Protein AF-A0A1E7YL01-F1 (afdb_monomer_lite)

Organism: NCBI:txid33059

Foldseek 3Di:
DDDDDDDDDDDPPDDWDDWDDAPQQKTKTKDQPDPVFRQWIWIWIDHPNFTFFIFIDGHPAGDPWPDKDKDKYWADAPNATKMKMKIKTWGDPPPDPVPTAIKIKIFIARPVNRATQDIDIGDRDPDCRHVVVVVVVVVCRRVNNDDHRRCRVVCVPPPRCRPDRPPPPDDD

Radius of gyration: 18.55 Å; chains: 1; bounding box: 52×67×43 Å

pLDDT: mean 70.41, std 19.66, range [29.67, 94.81]

Sequence (172 aa):
MMKRMAVVLLILLCCAGPVLAAGEGVVLKIRQTNPQDRGEYELTLSKDDKLLVHLKQTTDMPPSSYYLDAHTFPGKYCGKPAQAILVAYASVPSGDPEVGGDYFDAYILNATTWQVMDWSPNGPYQDEGVDKAMEEFRRKFTQGKLPCYDSTDIFKDRNLAIAKPASGQGKR

Secondary structure (DSSP, 8-state):
--------------S-----EETTTEEEEEEES-SSSTTEEEEEEEETTEEEEEEEEE-SSPP--S-EEEEEEEEEETTEEEEEEEEEEEE--TT-TTS-EEEEEEEEEETTT--EEEEEEEEEE-TTHHHHHHHHHHHHHHTT-SPP---HHHHTTSS--BPPP-S-----

Structure (mmCIF, N/CA/C/O backbone):
data_AF-A0A1E7YL01-F1
#
_entry.id   AF-A0A1E7YL01-F1
#
loop_
_atom_site.group_PDB
_atom_site.id
_atom_site.type_symbol
_atom_site.label_atom_id
_atom_site.label_alt_id
_atom_site.label_comp_id
_atom_site.label_asym_id
_atom_site.label_entity_id
_atom_site.label_seq_id
_atom_site.pdbx_PDB_ins_code
_atom_site.Cartn_x
_atom_site.Cartn_y
_atom_site.Cartn_z
_atom_site.occupancy
_atom_site.B_iso_or_equiv
_atom_site.auth_seq_id
_atom_site.auth_comp_id
_atom_site.auth_asym_id
_atom_site.auth_atom_id
_atom_site.pdbx_PDB_model_num
ATOM 1 N N . MET A 1 1 ? -7.251 -52.329 -2.715 1.00 36.41 1 MET A N 1
ATOM 2 C CA . MET A 1 1 ? -6.599 -51.718 -3.896 1.00 36.41 1 MET A CA 1
ATOM 3 C C . MET A 1 1 ? -7.273 -50.384 -4.185 1.00 36.41 1 MET A C 1
ATOM 5 O O . MET A 1 1 ? -8.384 -50.372 -4.693 1.00 36.41 1 MET A O 1
ATOM 9 N N . MET A 1 2 ? -6.661 -49.271 -3.776 1.00 30.08 2 MET A N 1
ATOM 10 C CA . MET A 1 2 ? -7.207 -47.924 -3.988 1.00 30.08 2 MET A CA 1
ATOM 11 C C . MET A 1 2 ? -6.731 -47.399 -5.348 1.00 30.08 2 MET A C 1
ATOM 13 O O . MET A 1 2 ? -5.537 -47.166 -5.530 1.00 30.08 2 MET A O 1
ATOM 17 N N . LYS A 1 3 ? -7.645 -47.225 -6.310 1.00 39.34 3 LYS A N 1
ATOM 18 C CA . LYS A 1 3 ? -7.361 -46.488 -7.548 1.00 39.34 3 LYS A CA 1
ATOM 19 C C . LYS A 1 3 ? -7.483 -44.995 -7.253 1.00 39.34 3 LYS A C 1
ATOM 21 O O . LYS A 1 3 ? -8.580 -44.486 -7.057 1.00 39.34 3 LYS A O 1
ATOM 26 N N . ARG A 1 4 ? -6.341 -44.307 -7.217 1.00 42.78 4 ARG A N 1
ATOM 27 C CA . ARG A 1 4 ? -6.269 -42.848 -7.328 1.00 42.78 4 ARG A CA 1
ATOM 28 C C . ARG A 1 4 ? -6.669 -42.487 -8.758 1.00 42.78 4 ARG A C 1
ATOM 30 O O . ARG A 1 4 ? -5.983 -42.897 -9.689 1.00 42.78 4 ARG A O 1
ATOM 37 N N . MET A 1 5 ? -7.758 -41.748 -8.935 1.00 37.38 5 MET A N 1
ATOM 38 C CA . MET A 1 5 ? -8.005 -41.023 -10.178 1.00 37.38 5 MET A CA 1
ATOM 39 C C . MET A 1 5 ? -7.771 -39.545 -9.905 1.00 37.38 5 MET A C 1
ATOM 41 O O . MET A 1 5 ? -8.544 -38.892 -9.212 1.00 37.38 5 MET A O 1
ATOM 45 N N . ALA A 1 6 ? -6.641 -39.063 -10.417 1.00 39.31 6 ALA A N 1
ATOM 46 C CA . ALA A 1 6 ? -6.404 -37.653 -10.642 1.00 39.31 6 ALA A CA 1
ATOM 47 C C . ALA A 1 6 ? -7.380 -37.182 -11.725 1.00 39.31 6 ALA A C 1
ATOM 49 O O . ALA A 1 6 ? -7.476 -37.814 -12.778 1.00 39.31 6 ALA A O 1
ATOM 50 N N . VAL A 1 7 ? -8.089 -36.086 -11.471 1.00 35.84 7 VAL A N 1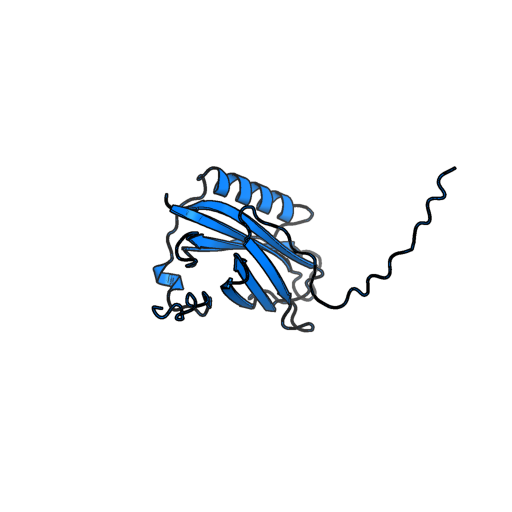
ATOM 51 C CA . VAL A 1 7 ? -8.786 -35.343 -12.520 1.00 35.84 7 VAL A CA 1
ATOM 52 C C . VAL A 1 7 ? -8.117 -33.986 -12.630 1.00 35.84 7 VAL A C 1
ATOM 54 O O . VAL A 1 7 ? -7.885 -33.291 -11.643 1.00 35.84 7 VAL A O 1
ATOM 57 N N . VAL A 1 8 ? -7.723 -33.720 -13.865 1.00 33.66 8 VAL A N 1
ATOM 58 C CA . VAL A 1 8 ? -6.882 -32.632 -14.330 1.00 33.66 8 VAL A CA 1
ATOM 59 C C . VAL A 1 8 ? -7.607 -31.292 -14.222 1.00 33.66 8 VAL A C 1
ATOM 61 O O . VAL A 1 8 ? -8.793 -31.159 -14.510 1.00 33.66 8 VAL A O 1
ATOM 64 N N . LEU A 1 9 ? -6.811 -30.320 -13.801 1.00 35.72 9 LEU A N 1
ATOM 65 C CA . LEU A 1 9 ? -7.025 -28.889 -13.697 1.00 35.72 9 LEU A CA 1
ATOM 66 C C . LEU A 1 9 ? -7.495 -28.259 -15.026 1.00 35.72 9 LEU A C 1
ATOM 68 O O . LEU A 1 9 ? -6.844 -28.440 -16.052 1.00 35.72 9 LEU A O 1
ATOM 72 N N . LEU A 1 10 ? -8.548 -27.436 -14.990 1.00 29.67 10 LEU A N 1
ATOM 73 C CA . LEU A 1 10 ? -8.813 -26.428 -16.024 1.00 29.67 10 LEU A CA 1
ATOM 74 C C . LEU A 1 10 ? -8.996 -25.070 -15.331 1.00 29.67 10 LEU A C 1
ATOM 76 O O . LEU A 1 10 ? -10.099 -24.685 -14.950 1.00 29.67 10 LEU A O 1
ATOM 80 N N . ILE A 1 11 ? -7.883 -24.373 -15.093 1.00 39.22 11 ILE A N 1
ATOM 81 C CA . ILE A 1 11 ? -7.893 -22.981 -14.638 1.00 39.22 11 ILE A CA 1
ATOM 82 C C . ILE A 1 11 ? -8.035 -22.094 -15.880 1.00 39.22 11 ILE A C 1
ATOM 84 O O . ILE A 1 11 ? -7.109 -21.978 -16.679 1.00 39.22 11 ILE A O 1
ATOM 88 N N . LEU A 1 12 ? -9.188 -21.443 -16.022 1.00 33.59 12 LEU A N 1
ATOM 89 C CA . LEU A 1 12 ? -9.366 -20.279 -16.892 1.00 33.59 12 LEU A CA 1
ATOM 90 C C . LEU A 1 12 ? -8.945 -19.027 -16.101 1.00 33.59 12 LEU A C 1
ATOM 92 O O . LEU A 1 12 ? -9.736 -18.439 -15.371 1.00 33.59 12 LEU A O 1
ATOM 96 N N . LEU A 1 13 ? -7.665 -18.660 -16.216 1.00 43.47 13 LEU A N 1
ATOM 97 C CA . LEU A 1 13 ? -7.066 -17.433 -15.673 1.00 43.47 13 LEU A CA 1
ATOM 98 C C . LEU A 1 13 ? -7.457 -16.236 -16.550 1.00 43.47 13 LEU A C 1
ATOM 100 O O . LEU A 1 13 ? -6.735 -15.873 -17.473 1.00 43.47 13 LEU A O 1
ATOM 104 N N . CYS A 1 14 ? -8.600 -15.615 -16.272 1.00 34.53 14 CYS A N 1
ATOM 105 C CA . CYS A 1 14 ? -8.936 -14.289 -16.792 1.00 34.53 14 CYS A CA 1
ATOM 106 C C . CYS A 1 14 ? -9.746 -13.517 -15.750 1.00 34.53 14 CYS A C 1
ATOM 108 O O . CYS A 1 14 ? -10.969 -13.483 -15.832 1.00 34.53 14 CYS A O 1
ATOM 110 N N . CYS A 1 15 ? -9.028 -12.847 -14.842 1.00 47.81 15 CYS A N 1
ATOM 111 C CA . CYS A 1 15 ? -9.478 -11.845 -13.860 1.00 47.81 15 CYS A CA 1
ATOM 112 C C . CYS A 1 15 ? -9.475 -12.336 -12.398 1.00 47.81 15 CYS A C 1
ATOM 114 O O . CYS A 1 15 ? -10.216 -13.240 -12.033 1.00 47.81 15 CYS A O 1
ATOM 116 N N . ALA A 1 16 ? -8.688 -11.629 -11.575 1.00 43.84 16 ALA A N 1
ATOM 117 C CA . ALA A 1 16 ? -8.444 -11.791 -10.135 1.00 43.84 16 ALA A CA 1
ATOM 118 C C . ALA A 1 16 ? -7.474 -12.927 -9.741 1.00 43.84 16 ALA A C 1
ATOM 120 O O . ALA A 1 16 ? -7.813 -14.108 -9.745 1.00 43.84 16 ALA A O 1
ATOM 121 N N . GLY A 1 17 ? -6.250 -12.527 -9.373 1.00 36.97 17 GLY A N 1
ATOM 122 C CA . GLY A 1 17 ? -5.261 -13.381 -8.713 1.00 36.97 17 GLY A CA 1
ATOM 123 C C . GLY A 1 17 ? -5.650 -13.724 -7.263 1.00 36.97 17 GLY A C 1
ATOM 124 O O . GLY A 1 17 ? -6.568 -13.116 -6.705 1.00 36.97 17 GLY A O 1
ATOM 125 N N . PRO A 1 18 ? -4.998 -14.737 -6.666 1.00 38.53 18 PRO A N 1
ATOM 126 C CA . PRO A 1 18 ? -5.424 -15.378 -5.427 1.00 38.53 18 PRO A CA 1
ATOM 127 C C . PRO A 1 18 ? -5.280 -14.487 -4.185 1.00 38.53 18 PRO A C 1
ATOM 129 O O . PRO A 1 18 ? -4.375 -13.672 -4.057 1.00 38.53 18 PRO A O 1
ATOM 132 N N . VAL A 1 19 ? -6.202 -14.709 -3.248 1.00 45.28 19 VAL A N 1
ATOM 133 C CA . VAL A 1 19 ? -6.307 -14.068 -1.933 1.00 45.28 19 VAL A CA 1
ATOM 134 C C . VAL A 1 19 ? -5.138 -14.485 -1.036 1.00 45.28 19 VAL A C 1
ATOM 136 O O . VAL A 1 19 ? -5.048 -15.646 -0.637 1.00 45.28 19 VAL A O 1
ATOM 139 N N . LEU A 1 20 ? -4.282 -13.533 -0.661 1.00 42.12 20 LEU A N 1
ATOM 140 C CA . LEU A 1 20 ? -3.335 -13.694 0.443 1.00 42.12 20 LEU A CA 1
ATOM 141 C C . LEU A 1 20 ? -4.022 -13.271 1.744 1.00 42.12 20 LEU A C 1
ATOM 143 O O . LEU A 1 20 ? -4.308 -12.096 1.970 1.00 42.12 20 LEU A O 1
ATOM 147 N N . ALA A 1 21 ? -4.322 -14.259 2.586 1.00 38.72 21 ALA A N 1
ATOM 148 C CA . ALA A 1 21 ? -4.857 -14.042 3.920 1.00 38.72 21 ALA A CA 1
ATOM 149 C C . ALA A 1 21 ? -3.794 -13.357 4.789 1.00 38.72 21 ALA A C 1
ATOM 151 O O . ALA A 1 21 ? -2.832 -13.988 5.231 1.00 38.72 21 ALA A O 1
ATOM 152 N N . ALA A 1 22 ? -3.984 -12.070 5.064 1.00 45.56 22 ALA A N 1
ATOM 153 C CA . ALA A 1 22 ? -3.384 -11.474 6.242 1.00 45.56 22 ALA A CA 1
ATOM 154 C C . ALA A 1 22 ? -4.142 -12.003 7.461 1.00 45.56 22 ALA A C 1
ATOM 156 O O . ALA A 1 22 ? -5.369 -12.123 7.434 1.00 45.56 22 ALA A O 1
ATOM 157 N N . GLY A 1 23 ? -3.412 -12.381 8.512 1.00 48.69 23 GLY A N 1
ATOM 158 C CA . GLY A 1 23 ? -4.016 -12.854 9.758 1.00 48.69 23 GLY A CA 1
ATOM 159 C C . GLY A 1 23 ? -5.157 -11.934 10.210 1.00 48.69 23 GLY A C 1
ATOM 160 O O . GLY A 1 23 ? -5.070 -10.722 10.039 1.00 48.69 23 GLY A O 1
ATOM 161 N N . GLU A 1 24 ? -6.213 -12.533 10.774 1.00 60.31 24 GLU A N 1
ATOM 162 C CA . GLU A 1 24 ? -7.458 -11.880 11.232 1.00 60.31 24 GLU A CA 1
ATOM 163 C C . GLU A 1 24 ? -8.532 -11.568 10.169 1.00 60.31 24 GLU A C 1
ATOM 165 O O . GLU A 1 24 ? -9.207 -10.541 10.252 1.00 60.31 24 GLU A O 1
ATOM 170 N N . GLY A 1 25 ? -8.744 -12.455 9.190 1.00 65.06 25 GLY A N 1
ATOM 171 C CA . GLY A 1 25 ? -9.912 -12.372 8.295 1.00 65.06 25 GLY A CA 1
ATOM 172 C C . GLY A 1 25 ? -9.895 -11.176 7.337 1.00 65.06 25 GLY A C 1
ATOM 173 O O . GLY A 1 25 ? -10.918 -10.858 6.732 1.00 65.06 25 GLY A O 1
ATOM 174 N N . VAL A 1 26 ? -8.742 -10.514 7.201 1.00 72.75 26 VAL A N 1
ATOM 175 C CA . VAL A 1 26 ? -8.528 -9.404 6.276 1.00 72.75 26 VAL A CA 1
ATOM 176 C C . VAL A 1 26 ? -8.162 -9.960 4.901 1.00 72.75 26 VAL A C 1
ATOM 178 O O . VAL A 1 26 ? -7.216 -10.731 4.746 1.00 72.75 26 VAL A O 1
ATOM 181 N N . VAL A 1 27 ? -8.915 -9.539 3.893 1.00 82.00 27 VAL A N 1
ATOM 182 C CA . VAL A 1 27 ? -8.740 -9.894 2.487 1.00 82.00 27 VAL A CA 1
ATOM 183 C C . VAL A 1 27 ? -8.314 -8.650 1.727 1.00 82.00 27 VAL A C 1
ATOM 185 O O . VAL A 1 27 ? -9.034 -7.651 1.707 1.00 82.00 27 VAL A O 1
ATOM 188 N N . LEU A 1 28 ? -7.155 -8.740 1.083 1.00 84.88 28 LEU A N 1
ATOM 189 C CA . LEU A 1 28 ? -6.656 -7.753 0.139 1.00 84.88 28 LEU A CA 1
ATOM 190 C C . LEU A 1 28 ? -6.941 -8.226 -1.287 1.00 84.88 28 LEU A C 1
ATOM 192 O O . LEU A 1 28 ? -6.652 -9.367 -1.643 1.00 84.88 28 LEU A O 1
ATOM 196 N N . LYS A 1 29 ? -7.504 -7.339 -2.102 1.00 85.44 29 LYS A N 1
ATOM 197 C CA . LYS A 1 29 ? -7.653 -7.518 -3.544 1.00 85.44 29 LYS A CA 1
ATOM 198 C C . LYS A 1 29 ? -6.995 -6.348 -4.247 1.00 85.44 29 LYS A C 1
ATOM 200 O O . LYS A 1 29 ? -7.207 -5.203 -3.856 1.00 85.44 29 LYS A O 1
ATOM 205 N N . ILE A 1 30 ? -6.261 -6.646 -5.305 1.00 83.06 30 ILE A N 1
ATOM 206 C CA . ILE A 1 30 ? -5.723 -5.647 -6.215 1.00 83.06 30 ILE A CA 1
ATOM 207 C C . ILE A 1 30 ? -6.198 -5.953 -7.630 1.00 83.06 30 ILE A C 1
ATOM 209 O O . ILE A 1 30 ? -6.303 -7.112 -8.039 1.00 83.06 30 ILE A O 1
ATOM 213 N N . ARG A 1 31 ? -6.547 -4.904 -8.365 1.00 81.06 31 ARG A N 1
ATOM 214 C CA . ARG A 1 31 ? -7.010 -4.985 -9.741 1.00 81.06 31 ARG A CA 1
ATOM 215 C C . ARG A 1 31 ? -6.379 -3.861 -10.539 1.00 81.06 31 ARG A C 1
ATOM 217 O O . ARG A 1 31 ? -6.545 -2.700 -10.201 1.00 81.06 31 ARG A O 1
ATOM 224 N N . GLN A 1 32 ? -5.766 -4.202 -11.659 1.00 76.81 32 GLN A N 1
ATOM 225 C CA . GLN A 1 32 ? -5.399 -3.218 -12.667 1.00 76.81 32 GLN A CA 1
ATOM 226 C C . GLN A 1 32 ? -6.669 -2.650 -13.327 1.00 76.81 32 GLN A C 1
ATOM 228 O O . GLN A 1 32 ? -7.522 -3.417 -13.795 1.00 76.81 32 GLN A O 1
ATOM 233 N N . THR A 1 33 ? -6.837 -1.325 -13.333 1.00 73.75 33 THR A N 1
ATOM 234 C CA . THR A 1 33 ? -8.067 -0.680 -13.836 1.00 73.75 33 THR A CA 1
ATOM 235 C C . THR A 1 33 ? -8.002 -0.354 -15.318 1.00 73.75 33 THR A C 1
ATOM 237 O O . THR A 1 33 ? -9.038 -0.414 -15.983 1.00 73.75 33 THR A O 1
ATOM 240 N N . ASN A 1 34 ? -6.806 -0.113 -15.855 1.00 69.25 34 ASN A N 1
ATOM 241 C CA . ASN A 1 34 ? -6.591 0.127 -17.273 1.00 69.25 34 ASN A CA 1
ATOM 242 C C . ASN A 1 34 ? -5.567 -0.882 -17.845 1.00 69.25 34 ASN A C 1
ATOM 244 O O . ASN A 1 34 ? -4.398 -0.886 -17.466 1.00 69.25 34 ASN A O 1
ATOM 248 N N . PRO A 1 35 ? -5.972 -1.786 -18.757 1.00 63.50 35 PRO A N 1
ATOM 249 C CA . PRO A 1 35 ? -5.052 -2.755 -19.363 1.00 63.50 35 PRO A CA 1
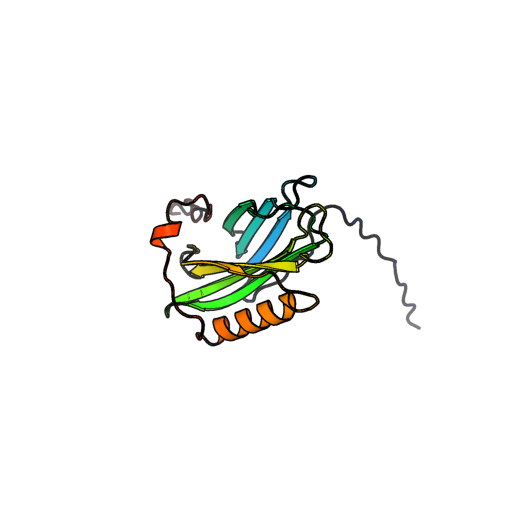ATOM 250 C C . PRO A 1 35 ? -3.989 -2.121 -20.275 1.00 63.50 35 PRO A C 1
ATOM 252 O O . PRO A 1 35 ? -2.941 -2.730 -20.504 1.00 63.50 35 PRO A O 1
ATOM 255 N N . GLN A 1 36 ? -4.290 -0.937 -20.823 1.00 62.22 36 GLN A N 1
ATOM 256 C CA . GLN A 1 36 ? -3.424 -0.168 -21.725 1.00 62.22 36 GLN A CA 1
ATOM 257 C C . GLN A 1 36 ? -2.527 0.803 -20.947 1.00 62.22 36 GLN A C 1
ATOM 259 O O . GLN A 1 36 ? -1.397 1.044 -21.357 1.00 62.22 36 GLN A O 1
ATOM 264 N N . ASP A 1 37 ? -3.018 1.298 -19.810 1.00 58.84 37 ASP A N 1
ATOM 265 C CA . ASP A 1 37 ? -2.296 2.139 -18.856 1.00 58.84 37 ASP A CA 1
ATOM 266 C C . ASP A 1 37 ? -2.062 1.351 -17.560 1.00 58.84 37 ASP A C 1
ATOM 268 O O . ASP A 1 37 ? -2.871 1.330 -16.631 1.00 58.84 37 ASP A O 1
ATOM 272 N N . ARG A 1 38 ? -0.951 0.612 -17.525 1.00 58.12 38 ARG A N 1
ATOM 273 C CA . ARG A 1 38 ? -0.638 -0.309 -16.423 1.00 58.12 38 ARG A CA 1
ATOM 274 C C . ARG A 1 38 ? -0.197 0.367 -15.116 1.00 58.12 38 ARG A C 1
ATOM 276 O O . ARG A 1 38 ? 0.208 -0.340 -14.196 1.00 58.12 38 ARG A O 1
ATOM 283 N N . GLY A 1 39 ? -0.257 1.698 -15.050 1.00 65.06 39 GLY A N 1
ATOM 284 C CA . GLY A 1 39 ? 0.027 2.487 -13.854 1.00 65.06 39 GLY A CA 1
ATOM 285 C C . GLY A 1 39 ? -1.214 2.702 -12.995 1.00 65.06 39 GLY A C 1
ATOM 286 O O . GLY A 1 39 ? -1.114 3.159 -11.860 1.00 65.06 39 GLY A O 1
ATOM 287 N N . GLU A 1 40 ? -2.398 2.354 -13.503 1.00 76.44 40 GLU A N 1
ATOM 288 C CA . GLU A 1 40 ? -3.630 2.467 -12.738 1.00 76.44 40 GLU A CA 1
ATOM 289 C C . GLU A 1 40 ? -4.018 1.150 -12.060 1.00 76.44 40 GLU A C 1
ATOM 291 O O . GLU A 1 40 ? -4.233 0.112 -12.707 1.00 76.44 40 GLU A O 1
ATOM 296 N N . TYR A 1 41 ? -4.186 1.207 -10.741 1.00 78.44 41 TYR A N 1
ATOM 297 C CA . TYR A 1 41 ? -4.685 0.087 -9.960 1.00 78.44 41 TYR A CA 1
ATOM 298 C C . TYR A 1 41 ? -5.726 0.510 -8.926 1.00 78.44 41 TYR A C 1
ATOM 300 O O . TYR A 1 41 ? -5.751 1.620 -8.395 1.00 78.44 41 TYR A O 1
ATOM 308 N N . GLU A 1 42 ? -6.600 -0.437 -8.620 1.00 83.19 42 GLU A N 1
ATOM 309 C CA . GLU A 1 42 ? -7.582 -0.370 -7.558 1.00 83.19 42 GLU A CA 1
ATOM 310 C C . GLU A 1 42 ? -7.254 -1.427 -6.510 1.00 83.19 42 GLU A C 1
ATOM 312 O O . GLU A 1 42 ? -7.070 -2.607 -6.813 1.00 83.19 42 GLU A O 1
ATOM 317 N N . LEU A 1 43 ? -7.212 -0.991 -5.262 1.00 84.12 43 LEU A N 1
ATOM 318 C CA . LEU A 1 43 ? -6.968 -1.805 -4.096 1.00 84.12 43 LEU A CA 1
ATOM 319 C C . LEU A 1 43 ? -8.209 -1.826 -3.216 1.00 84.12 43 LEU A C 1
ATOM 321 O O . LEU A 1 43 ? -8.807 -0.797 -2.913 1.00 84.12 43 LEU A O 1
ATOM 325 N N . THR A 1 44 ? -8.584 -3.015 -2.769 1.00 86.31 44 THR A N 1
ATOM 326 C CA . THR A 1 44 ? -9.698 -3.223 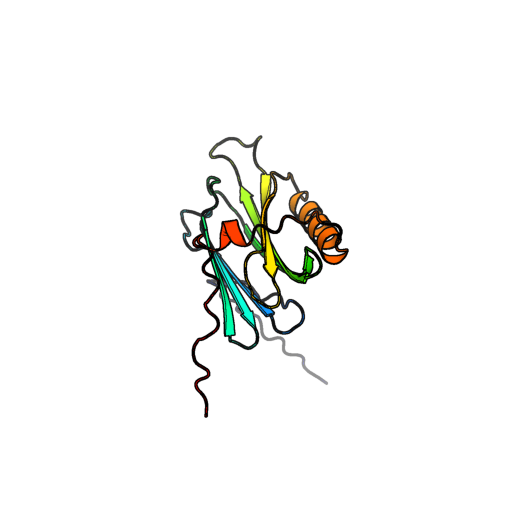-1.856 1.00 86.31 44 THR A CA 1
ATOM 327 C C . THR A 1 44 ? -9.239 -4.038 -0.660 1.00 86.31 44 THR A C 1
ATOM 329 O O . THR A 1 44 ? -8.712 -5.137 -0.822 1.00 86.31 44 THR A O 1
ATOM 332 N N . LEU A 1 45 ? -9.481 -3.516 0.540 1.00 84.25 45 LEU A N 1
ATOM 333 C CA . LEU A 1 45 ? -9.289 -4.230 1.795 1.00 84.25 45 LEU A CA 1
ATOM 334 C C . LEU A 1 45 ? -10.650 -4.485 2.439 1.00 84.25 45 LEU A C 1
ATOM 336 O O . LEU A 1 45 ? -11.431 -3.551 2.632 1.00 84.25 45 LEU A O 1
ATOM 340 N N . SER A 1 46 ? -10.933 -5.732 2.794 1.00 84.50 46 SER A N 1
ATOM 341 C CA . SER A 1 46 ? -12.180 -6.131 3.453 1.00 84.50 46 SER A CA 1
ATOM 342 C C . SER A 1 46 ? -11.921 -7.055 4.635 1.00 84.50 46 SER A C 1
ATOM 344 O O . SER A 1 46 ? -10.956 -7.809 4.606 1.00 84.50 46 SER A O 1
ATOM 346 N N . LYS A 1 47 ? -12.793 -7.038 5.644 1.00 80.94 47 LYS A N 1
ATOM 347 C CA . LYS A 1 47 ? -12.782 -7.980 6.773 1.00 80.94 47 LYS A CA 1
ATOM 348 C C . LYS A 1 47 ? -14.198 -8.471 7.030 1.00 80.94 47 LYS A C 1
ATOM 350 O O . LYS A 1 47 ? -15.107 -7.647 7.092 1.00 80.94 47 LYS A O 1
ATOM 355 N N . ASP A 1 48 ? -14.381 -9.785 7.148 1.00 82.62 48 ASP A N 1
ATOM 356 C CA . ASP A 1 48 ? -15.698 -10.414 7.356 1.00 82.62 48 ASP A CA 1
ATOM 357 C C . ASP A 1 48 ? -16.756 -9.903 6.351 1.00 82.62 48 ASP A C 1
ATOM 359 O O . ASP A 1 48 ? -17.831 -9.436 6.730 1.00 82.62 48 ASP A O 1
ATOM 363 N N . ASP A 1 49 ? -16.391 -9.886 5.063 1.00 78.75 49 ASP A N 1
ATOM 364 C CA . ASP A 1 49 ? -17.182 -9.369 3.930 1.00 78.75 49 ASP A CA 1
ATOM 365 C C . ASP A 1 49 ? -17.547 -7.872 3.978 1.00 78.75 49 ASP A C 1
ATOM 367 O O . ASP A 1 49 ? -18.240 -7.361 3.094 1.00 78.75 49 ASP A O 1
ATOM 371 N N . LYS A 1 50 ? -17.042 -7.118 4.959 1.00 80.56 50 LYS A N 1
ATOM 372 C CA . LYS A 1 50 ? -17.202 -5.662 5.028 1.00 80.56 50 LYS A CA 1
ATOM 373 C C . LYS A 1 50 ? -16.018 -4.967 4.380 1.00 80.56 50 LYS A C 1
ATOM 375 O O . LYS A 1 50 ? -14.868 -5.201 4.745 1.00 80.56 50 LYS A O 1
ATOM 380 N N . LEU A 1 51 ? -16.312 -4.072 3.442 1.00 83.31 51 LEU A N 1
ATOM 381 C CA . LEU A 1 51 ? -15.326 -3.188 2.835 1.00 83.31 51 LEU A CA 1
ATOM 382 C C . LEU A 1 51 ? -14.773 -2.212 3.886 1.00 83.31 51 LEU A C 1
ATOM 384 O O . LEU A 1 51 ? -15.543 -1.512 4.543 1.00 83.31 51 LEU A O 1
ATOM 388 N N . LEU A 1 52 ? -13.449 -2.168 4.021 1.00 82.25 52 LEU A N 1
ATOM 389 C CA . LEU A 1 52 ? -12.724 -1.289 4.943 1.00 82.25 52 LEU A CA 1
ATOM 390 C C . LEU A 1 52 ? -12.016 -0.161 4.190 1.00 82.25 52 LEU A C 1
ATOM 392 O O . LEU A 1 52 ? -12.111 1.004 4.561 1.00 82.25 52 LEU A O 1
ATOM 396 N N . VAL A 1 53 ? -11.320 -0.508 3.107 1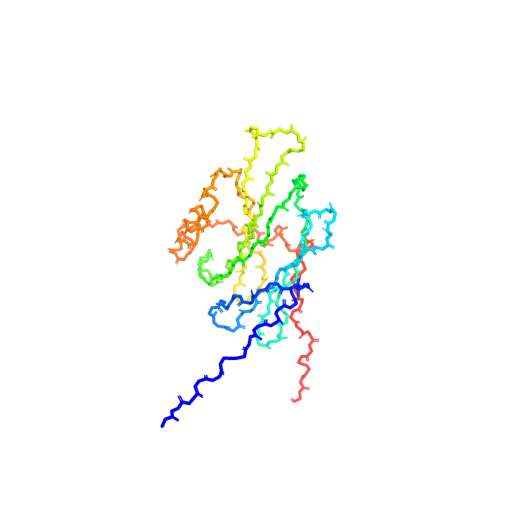.00 81.94 53 VAL A N 1
ATOM 397 C CA . VAL A 1 53 ? -10.543 0.434 2.295 1.00 81.94 53 VAL A CA 1
ATOM 398 C C . VAL A 1 53 ? -10.830 0.178 0.828 1.00 81.94 53 VAL A C 1
ATOM 400 O O . VAL A 1 53 ? -10.842 -0.974 0.395 1.00 81.94 53 VAL A O 1
ATOM 403 N N . HIS A 1 54 ? -11.030 1.251 0.069 1.00 84.69 54 HIS A N 1
ATOM 404 C CA . HIS A 1 54 ? -11.085 1.220 -1.382 1.00 84.69 54 HIS A CA 1
ATOM 405 C C . HIS A 1 54 ? -10.209 2.341 -1.939 1.00 84.69 54 HIS A C 1
ATOM 407 O O . HIS A 1 54 ? -10.503 3.524 -1.813 1.00 84.69 54 HIS A O 1
ATOM 413 N N . LEU A 1 55 ? -9.094 1.980 -2.543 1.00 79.81 55 LEU A N 1
ATOM 414 C CA . LEU A 1 55 ? -8.082 2.928 -2.967 1.00 79.81 55 LEU A CA 1
ATOM 415 C C . LEU A 1 55 ? -7.897 2.798 -4.469 1.00 79.81 55 LEU A C 1
ATOM 417 O O . LEU A 1 55 ? -7.672 1.705 -4.971 1.00 79.81 55 LEU A O 1
ATOM 421 N N . LYS A 1 56 ? -8.017 3.914 -5.182 1.00 79.06 56 LYS A N 1
ATOM 422 C CA . LYS A 1 56 ? -7.685 4.005 -6.602 1.00 79.06 56 LYS A CA 1
ATOM 423 C C . LYS A 1 56 ? -6.439 4.845 -6.727 1.00 79.06 56 LYS A C 1
ATOM 425 O O . LYS A 1 56 ? -6.382 5.924 -6.138 1.00 79.06 56 LYS A O 1
ATOM 430 N N . GLN A 1 57 ? -5.472 4.339 -7.467 1.00 76.12 57 GLN A N 1
ATOM 431 C CA . GLN A 1 57 ? -4.217 5.021 -7.694 1.00 76.12 57 GLN A CA 1
ATOM 432 C C . GLN A 1 57 ? -3.845 5.006 -9.154 1.00 76.12 57 GLN A C 1
ATOM 434 O O . GLN A 1 57 ? -4.088 4.031 -9.862 1.00 76.12 57 GLN A O 1
ATOM 439 N N . THR A 1 58 ? -3.214 6.101 -9.544 1.00 74.00 58 THR A N 1
ATOM 440 C CA . THR A 1 58 ? -2.492 6.244 -10.795 1.00 74.00 58 THR A CA 1
ATOM 441 C C . THR A 1 58 ? -1.053 6.489 -10.388 1.00 74.00 58 THR A C 1
ATOM 443 O O . THR A 1 58 ? -0.762 7.484 -9.726 1.00 74.00 58 THR A O 1
ATOM 446 N N . THR A 1 59 ? -0.155 5.565 -10.707 1.00 63.66 59 THR A N 1
ATOM 447 C CA . THR A 1 59 ? 1.269 5.801 -10.493 1.00 63.66 59 THR A CA 1
ATOM 448 C C . THR A 1 59 ? 1.704 6.911 -11.444 1.00 63.66 59 THR A C 1
ATOM 450 O O . THR A 1 59 ? 1.492 6.787 -12.647 1.00 63.66 59 THR A O 1
ATOM 453 N N . ASP A 1 60 ? 2.368 7.958 -10.949 1.00 56.94 60 ASP A N 1
ATOM 454 C CA . ASP A 1 60 ? 2.953 9.024 -11.788 1.00 56.94 60 ASP A CA 1
ATOM 455 C C . ASP A 1 60 ? 4.090 8.515 -12.712 1.00 56.94 60 ASP A C 1
ATOM 457 O O . ASP A 1 60 ? 4.751 9.291 -13.402 1.00 56.94 60 ASP A O 1
ATOM 461 N N . MET A 1 61 ? 4.357 7.206 -12.713 1.00 53.62 61 MET A N 1
ATOM 462 C CA . MET A 1 61 ? 5.395 6.552 -13.498 1.00 53.62 61 MET A CA 1
ATOM 463 C C . MET A 1 61 ? 4.817 5.938 -14.780 1.00 53.62 61 MET A C 1
ATOM 465 O O . MET A 1 61 ? 3.780 5.272 -14.719 1.00 53.62 61 MET A O 1
ATOM 469 N N . PRO A 1 62 ? 5.475 6.138 -15.942 1.00 49.34 62 PRO A N 1
ATOM 470 C CA . PRO A 1 62 ? 4.982 5.657 -17.223 1.00 49.34 62 PRO A CA 1
ATOM 471 C C . PRO A 1 62 ? 4.845 4.126 -17.206 1.00 49.34 62 PRO A C 1
ATOM 473 O O . PRO A 1 62 ? 5.797 3.422 -16.860 1.00 49.34 62 PRO A O 1
ATOM 476 N N . PRO A 1 63 ? 3.682 3.582 -17.591 1.00 48.47 63 PRO A N 1
ATOM 477 C CA . PRO A 1 63 ? 3.425 2.165 -17.455 1.00 48.47 63 PRO A CA 1
ATOM 478 C C . PRO A 1 63 ? 4.158 1.352 -18.504 1.00 48.47 63 PRO 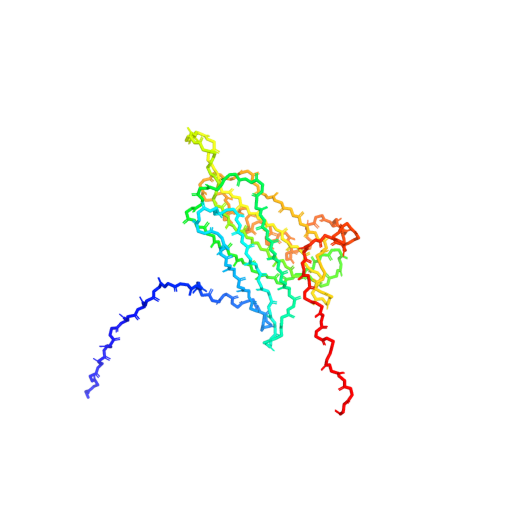A C 1
ATOM 480 O O . PRO A 1 63 ? 3.958 1.517 -19.706 1.00 48.47 63 PRO A O 1
ATOM 483 N N . SER A 1 64 ? 4.895 0.357 -18.044 1.00 53.19 64 SER A N 1
ATOM 484 C CA . SER A 1 64 ? 5.253 -0.798 -18.868 1.00 53.19 64 SER A CA 1
ATOM 485 C C . SER A 1 64 ? 5.081 -2.128 -18.119 1.00 53.19 64 SER A C 1
ATOM 487 O O . SER A 1 64 ? 5.505 -3.166 -18.619 1.00 53.19 64 SER A O 1
ATOM 489 N N . SER A 1 65 ? 4.426 -2.127 -16.946 1.00 53.06 65 SER A N 1
ATOM 490 C CA . SER A 1 65 ? 4.553 -3.197 -15.944 1.00 53.06 65 SER A CA 1
ATOM 491 C C . SER A 1 65 ? 4.158 -4.598 -16.442 1.00 53.06 65 SER A C 1
ATOM 493 O O . SER A 1 65 ? 3.074 -4.830 -16.983 1.00 53.06 65 SER A O 1
ATOM 495 N N . TYR A 1 66 ? 5.061 -5.562 -16.234 1.00 54.22 66 TYR A N 1
ATOM 496 C CA . TYR A 1 66 ? 4.873 -6.992 -16.513 1.00 54.22 66 TYR A CA 1
ATOM 497 C C . TYR A 1 66 ? 4.273 -7.768 -15.323 1.00 54.22 66 TYR A C 1
ATOM 499 O O . TYR A 1 66 ? 3.873 -8.917 -15.504 1.00 54.22 66 TYR A O 1
ATOM 507 N N . TYR A 1 67 ? 4.138 -7.154 -14.140 1.00 64.38 67 TYR A N 1
ATOM 508 C CA . TYR A 1 67 ? 3.427 -7.722 -12.992 1.00 64.38 67 TYR A CA 1
ATOM 509 C C . TYR A 1 67 ? 2.966 -6.630 -12.010 1.00 64.38 67 TYR A C 1
ATOM 511 O O . TYR A 1 67 ? 3.521 -5.531 -11.974 1.00 64.38 67 TYR A O 1
ATOM 519 N N . LEU A 1 68 ? 1.927 -6.953 -11.240 1.00 75.06 68 LEU A N 1
ATOM 520 C CA . LEU A 1 68 ? 1.369 -6.152 -10.154 1.00 75.06 68 LEU A CA 1
ATOM 521 C C . LEU A 1 68 ? 1.051 -7.127 -9.022 1.00 75.06 68 LEU A C 1
ATOM 523 O O . LEU A 1 68 ? 0.244 -8.038 -9.225 1.00 75.06 68 LEU A O 1
ATOM 527 N N . ASP A 1 69 ? 1.679 -6.953 -7.864 1.00 80.88 69 ASP A N 1
ATOM 528 C CA . ASP A 1 69 ? 1.419 -7.779 -6.682 1.00 80.88 69 ASP A CA 1
ATOM 529 C C . ASP A 1 69 ? 1.177 -6.901 -5.456 1.00 80.88 69 ASP A C 1
ATOM 531 O O . ASP A 1 69 ? 1.615 -5.749 -5.397 1.00 80.88 69 ASP A O 1
ATOM 535 N N . ALA A 1 70 ? 0.434 -7.419 -4.482 1.00 85.69 70 ALA A N 1
ATOM 536 C CA . ALA A 1 70 ? 0.148 -6.690 -3.266 1.00 85.69 70 ALA A CA 1
ATOM 537 C C . ALA A 1 70 ? 0.115 -7.593 -2.035 1.00 85.69 70 ALA A C 1
ATOM 539 O O . ALA A 1 70 ? -0.524 -8.645 -2.001 1.00 85.69 70 ALA A O 1
ATOM 540 N N . HIS A 1 71 ? 0.746 -7.117 -0.967 1.00 87.94 71 HIS A N 1
ATOM 541 C CA . HIS A 1 71 ? 0.848 -7.824 0.302 1.00 87.94 71 HIS A CA 1
ATOM 542 C C . HIS A 1 71 ? 0.334 -6.946 1.424 1.00 87.94 71 HIS A C 1
ATOM 544 O O . HIS A 1 71 ? 0.492 -5.728 1.404 1.00 87.94 71 HIS A O 1
ATOM 550 N N . THR A 1 72 ? -0.236 -7.563 2.454 1.00 88.56 72 THR A N 1
ATOM 551 C CA . THR A 1 72 ? -0.629 -6.832 3.652 1.00 88.56 72 THR A CA 1
ATOM 552 C C . THR A 1 72 ? -0.312 -7.607 4.917 1.00 88.56 72 THR A C 1
ATOM 554 O O . THR A 1 72 ? -0.354 -8.837 4.937 1.00 88.56 72 THR A O 1
ATOM 557 N N . PHE A 1 73 ? 0.063 -6.886 5.971 1.00 88.81 73 PHE A N 1
ATOM 558 C CA . PHE A 1 73 ? 0.440 -7.470 7.253 1.00 88.81 73 PHE A CA 1
ATOM 559 C C . PHE A 1 73 ? 0.194 -6.492 8.415 1.00 88.81 73 PHE A C 1
ATOM 561 O O . PHE A 1 73 ? 0.340 -5.276 8.247 1.00 88.81 73 PHE A O 1
ATOM 568 N N . PRO A 1 74 ? -0.167 -7.011 9.604 1.00 89.62 74 PRO A N 1
ATOM 569 C CA . PRO A 1 74 ? -0.402 -6.191 10.785 1.00 89.62 74 PRO A CA 1
ATOM 570 C C . PRO A 1 74 ? 0.911 -5.773 11.464 1.00 89.62 74 PRO A C 1
ATOM 572 O O . PRO A 1 74 ? 1.956 -6.410 11.309 1.00 89.62 74 PRO A O 1
ATOM 575 N N . GLY A 1 75 ? 0.854 -4.710 12.263 1.00 89.00 75 GLY A N 1
ATOM 576 C CA . GLY A 1 75 ? 1.980 -4.212 13.047 1.00 89.00 75 GLY A CA 1
ATOM 577 C C . GLY A 1 75 ? 1.603 -3.032 13.939 1.00 89.00 75 GLY A C 1
ATOM 578 O O . GLY A 1 75 ? 0.456 -2.887 14.372 1.00 89.00 75 GLY A O 1
ATOM 579 N N . LYS A 1 76 ? 2.590 -2.187 14.243 1.00 88.94 76 LYS A N 1
ATOM 580 C CA . LYS A 1 76 ? 2.394 -0.944 14.995 1.00 88.94 76 LYS A CA 1
ATOM 581 C C . LYS A 1 76 ? 3.078 0.207 14.276 1.00 88.94 76 LYS A C 1
ATOM 583 O O . LYS A 1 76 ? 4.221 0.077 13.852 1.00 88.94 76 LYS A O 1
ATOM 588 N N . TYR A 1 77 ? 2.400 1.344 14.210 1.00 90.50 77 TYR A N 1
ATOM 589 C CA . TYR A 1 77 ? 2.944 2.580 13.658 1.00 90.50 77 TYR A CA 1
ATOM 590 C C . TYR A 1 77 ? 2.533 3.743 14.548 1.00 90.50 77 TYR A C 1
ATOM 592 O O . TYR A 1 77 ? 1.391 3.796 15.004 1.00 90.50 77 TYR A O 1
ATOM 600 N N . CYS A 1 78 ? 3.473 4.632 14.873 1.00 89.19 78 CYS A N 1
ATOM 601 C CA . CYS A 1 78 ? 3.228 5.745 15.797 1.00 89.19 78 CYS A CA 1
ATOM 602 C C . CYS A 1 78 ? 2.616 5.310 17.151 1.00 89.19 78 CYS A C 1
ATOM 604 O O . CYS A 1 78 ? 1.769 5.996 17.719 1.00 89.19 78 CYS A O 1
ATOM 606 N N . GLY A 1 79 ? 2.991 4.124 17.650 1.00 86.75 79 GLY A N 1
ATOM 607 C CA . GLY A 1 79 ? 2.447 3.546 18.888 1.00 86.75 79 GLY A CA 1
ATOM 608 C C . GLY A 1 79 ? 1.009 3.010 18.793 1.00 86.75 79 GLY A C 1
ATOM 609 O O . GLY A 1 79 ? 0.505 2.469 19.776 1.00 86.75 79 GLY A O 1
ATOM 610 N N . LYS A 1 80 ? 0.356 3.109 17.630 1.00 85.12 80 LYS A N 1
ATOM 611 C CA . LYS A 1 80 ? -1.015 2.641 17.379 1.00 85.12 80 LYS A CA 1
ATOM 612 C C . LYS A 1 80 ? -1.000 1.303 16.619 1.00 85.12 80 LYS A C 1
ATOM 614 O O . LYS A 1 80 ? -0.066 1.061 15.848 1.00 85.12 80 LYS A O 1
ATOM 619 N N . PRO A 1 81 ? -2.009 0.428 16.800 1.00 87.94 81 PRO A N 1
ATOM 620 C CA . PRO A 1 81 ? -2.223 -0.718 15.917 1.00 87.94 81 PRO A CA 1
ATOM 621 C C . PRO A 1 81 ? -2.346 -0.265 14.459 1.00 87.94 81 PRO A C 1
ATOM 623 O O . PRO A 1 81 ? -3.075 0.685 14.162 1.00 87.94 81 PRO A O 1
ATOM 626 N N . ALA A 1 82 ? -1.631 -0.932 13.560 1.00 90.12 82 ALA A N 1
ATOM 627 C CA . ALA A 1 82 ? -1.533 -0.530 12.164 1.00 90.12 82 ALA A CA 1
ATOM 628 C C . ALA A 1 82 ? -1.572 -1.735 11.218 1.00 90.12 82 ALA A C 1
ATOM 630 O O . ALA A 1 82 ? -1.158 -2.834 11.585 1.00 90.12 82 ALA A O 1
ATOM 631 N N . GLN A 1 83 ? -2.024 -1.497 9.990 1.00 90.19 83 GLN A N 1
ATOM 632 C CA . GLN A 1 83 ? -1.962 -2.433 8.874 1.00 90.19 83 GLN A CA 1
ATOM 633 C C . GLN A 1 83 ? -1.093 -1.813 7.779 1.00 90.19 83 GLN A C 1
ATOM 635 O O . GLN A 1 83 ? -1.375 -0.701 7.336 1.00 90.19 83 GLN A O 1
ATOM 640 N N . ALA A 1 84 ? -0.054 -2.514 7.335 1.00 91.62 84 ALA A N 1
ATOM 641 C CA . ALA A 1 84 ? 0.719 -2.104 6.168 1.00 91.62 84 ALA A CA 1
ATOM 642 C C . ALA A 1 84 ? 0.202 -2.816 4.918 1.00 91.62 84 ALA A C 1
ATOM 644 O O . ALA A 1 84 ? -0.202 -3.980 4.978 1.00 91.62 84 ALA A O 1
ATOM 645 N N . ILE A 1 85 ? 0.236 -2.124 3.788 1.00 90.88 85 ILE A N 1
ATOM 646 C CA . ILE A 1 85 ? -0.031 -2.658 2.458 1.00 90.88 85 ILE A CA 1
ATOM 647 C C . ILE A 1 85 ? 1.147 -2.265 1.578 1.00 90.88 85 ILE A C 1
ATOM 649 O O . ILE A 1 85 ? 1.475 -1.085 1.498 1.00 90.88 85 ILE A O 1
ATOM 653 N N . LEU A 1 86 ? 1.763 -3.242 0.925 1.00 91.00 86 LEU A N 1
ATOM 654 C CA . LEU A 1 86 ? 2.803 -3.026 -0.073 1.00 91.00 86 LEU A CA 1
ATOM 655 C C . LEU A 1 86 ? 2.235 -3.395 -1.437 1.00 91.00 86 LEU A C 1
ATOM 657 O O . LEU A 1 86 ? 1.664 -4.475 -1.561 1.00 91.00 86 LEU A O 1
ATOM 661 N N . VAL A 1 87 ? 2.380 -2.520 -2.427 1.00 86.94 87 VAL A N 1
ATOM 662 C CA . VAL A 1 87 ? 1.981 -2.768 -3.818 1.00 86.94 87 VAL A CA 1
ATOM 663 C C . VAL A 1 87 ? 3.226 -2.694 -4.683 1.00 86.94 87 VAL A C 1
ATOM 665 O O . VAL A 1 87 ? 3.765 -1.608 -4.852 1.00 86.94 87 VAL A O 1
ATOM 668 N N . ALA A 1 88 ? 3.687 -3.830 -5.197 1.00 85.25 88 ALA A N 1
ATOM 669 C CA . ALA A 1 88 ? 4.871 -3.927 -6.041 1.00 85.25 88 ALA A CA 1
ATOM 670 C C . ALA A 1 88 ? 4.499 -3.831 -7.523 1.00 85.25 88 ALA A C 1
ATOM 672 O O . ALA A 1 88 ? 3.521 -4.444 -7.963 1.00 85.25 88 ALA A O 1
ATOM 673 N N . TYR A 1 89 ? 5.287 -3.080 -8.288 1.00 79.12 89 TYR A N 1
ATOM 674 C CA . TYR A 1 89 ? 5.098 -2.896 -9.724 1.00 79.12 89 TYR A CA 1
ATOM 675 C C . TYR A 1 89 ? 6.424 -2.590 -10.427 1.00 79.12 89 TYR A C 1
ATOM 677 O O . TYR A 1 89 ? 7.270 -1.867 -9.908 1.00 79.12 89 TYR A O 1
ATOM 685 N N . ALA A 1 90 ? 6.583 -3.107 -11.643 1.00 73.25 90 ALA A N 1
ATOM 686 C CA . ALA A 1 90 ? 7.729 -2.802 -12.498 1.00 73.25 90 ALA A CA 1
ATOM 687 C C . ALA A 1 90 ? 7.529 -1.480 -13.259 1.00 73.25 90 ALA A C 1
ATOM 689 O O . ALA A 1 90 ? 6.460 -1.262 -13.838 1.00 73.25 90 ALA A O 1
ATOM 690 N N . SER A 1 91 ? 8.566 -0.641 -13.335 1.00 64.44 91 SER A N 1
ATOM 691 C CA . SER A 1 91 ? 8.602 0.544 -14.199 1.00 64.44 91 SER A CA 1
ATOM 692 C C . SER A 1 91 ? 9.816 0.481 -15.127 1.00 64.44 91 SER A C 1
ATOM 694 O O . SER A 1 91 ? 10.956 0.315 -14.693 1.00 64.44 91 SER A O 1
ATOM 696 N N . VAL A 1 92 ? 9.583 0.628 -16.428 1.00 53.47 92 VAL A N 1
ATOM 697 C CA . VAL A 1 92 ? 10.639 0.924 -17.403 1.00 53.47 92 VAL A CA 1
ATOM 698 C C . VAL A 1 92 ? 10.301 2.278 -18.015 1.00 53.47 92 VAL A C 1
ATOM 700 O O . VAL A 1 92 ? 9.178 2.422 -18.520 1.00 53.47 92 VAL A O 1
ATOM 703 N N . PRO A 1 93 ? 11.216 3.266 -18.023 1.00 46.34 93 PRO A N 1
ATOM 704 C CA . PRO A 1 93 ? 11.010 4.446 -18.844 1.00 46.34 93 PRO A CA 1
ATOM 705 C C . PRO A 1 93 ? 10.880 4.008 -20.301 1.00 46.34 93 PRO A C 1
ATOM 707 O O . PRO A 1 93 ? 11.598 3.125 -20.773 1.00 46.34 93 PRO A O 1
ATOM 710 N N . SER A 1 94 ? 9.927 4.606 -21.011 1.00 43.47 94 SER A N 1
ATOM 711 C CA . SER A 1 94 ? 9.652 4.317 -22.415 1.00 43.47 94 SER A CA 1
ATOM 712 C C . SER A 1 94 ? 10.915 4.509 -23.268 1.00 43.47 94 SER A C 1
ATOM 714 O O . SER A 1 94 ? 11.201 5.620 -23.709 1.00 43.47 94 SER A O 1
ATOM 716 N N . GLY A 1 95 ? 11.665 3.430 -23.503 1.00 42.81 95 GLY A N 1
ATOM 717 C CA . GLY A 1 95 ? 12.768 3.390 -24.462 1.00 42.81 95 GLY A CA 1
ATOM 718 C C . GLY A 1 95 ? 14.199 3.385 -23.915 1.00 42.81 95 GLY A C 1
ATOM 719 O O . GLY A 1 95 ? 15.098 3.428 -24.748 1.00 42.81 95 GLY A O 1
ATOM 720 N N . ASP A 1 96 ? 14.440 3.292 -22.599 1.00 47.91 96 ASP A N 1
ATOM 721 C CA . ASP A 1 96 ? 15.812 3.203 -22.062 1.00 47.91 96 ASP A CA 1
ATOM 722 C C . ASP A 1 96 ? 16.031 1.930 -21.211 1.00 47.91 96 ASP A C 1
ATOM 724 O O . ASP A 1 96 ? 15.527 1.845 -20.085 1.00 47.91 96 ASP A O 1
ATOM 728 N N . PRO A 1 97 ? 16.745 0.912 -21.735 1.00 48.31 97 PRO A N 1
ATOM 729 C CA . PRO A 1 97 ? 16.997 -0.345 -21.032 1.00 48.31 97 PRO A CA 1
ATOM 730 C C . PRO A 1 97 ? 17.965 -0.208 -19.845 1.00 48.31 97 PRO A C 1
ATOM 732 O O . PRO A 1 97 ? 18.086 -1.158 -19.074 1.00 48.31 97 PRO A O 1
ATOM 735 N N . GLU A 1 98 ? 18.634 0.938 -19.667 1.00 50.16 98 GLU A N 1
ATOM 736 C CA . GLU A 1 98 ? 19.604 1.156 -18.581 1.00 50.16 98 GLU A CA 1
ATOM 737 C C . GLU A 1 98 ? 18.990 1.803 -17.322 1.00 50.16 98 GLU A C 1
ATOM 739 O O . GLU A 1 98 ? 19.659 1.921 -16.295 1.00 50.16 98 GLU A O 1
ATOM 744 N N . VAL A 1 99 ? 17.705 2.186 -17.366 1.00 51.69 99 VAL A N 1
ATOM 745 C CA . VAL A 1 99 ? 17.007 2.927 -16.288 1.00 51.69 99 VAL A CA 1
ATOM 746 C C . VAL A 1 99 ? 15.740 2.190 -15.801 1.00 51.69 99 VAL A C 1
ATOM 748 O O . VAL A 1 99 ? 14.852 2.774 -15.184 1.00 51.69 99 VAL A O 1
ATOM 751 N N . GLY A 1 100 ? 15.635 0.888 -16.082 1.00 62.75 100 GLY A N 1
ATOM 752 C CA . GLY A 1 100 ? 14.540 0.034 -15.610 1.00 62.75 100 GLY A CA 1
ATOM 753 C C . GLY A 1 100 ? 14.702 -0.379 -14.145 1.00 62.75 100 GLY A C 1
ATOM 754 O O . GLY A 1 100 ? 15.811 -0.674 -13.695 1.00 62.75 100 GLY A O 1
ATOM 755 N N . GLY A 1 101 ? 13.595 -0.420 -13.403 1.00 71.44 101 GLY A N 1
ATOM 756 C CA . GLY A 1 101 ? 13.594 -0.905 -12.028 1.00 71.44 101 GLY A CA 1
ATOM 757 C C . GLY A 1 101 ? 12.197 -1.135 -11.465 1.00 71.44 101 GLY A C 1
ATOM 758 O O . GLY A 1 101 ? 11.209 -0.541 -11.899 1.00 71.44 101 GLY A O 1
ATOM 759 N N . ASP A 1 102 ? 12.133 -2.000 -10.467 1.00 80.19 102 ASP A N 1
ATOM 760 C CA . ASP A 1 102 ? 10.914 -2.307 -9.742 1.00 80.19 102 ASP A CA 1
ATOM 761 C C . ASP A 1 102 ? 10.713 -1.311 -8.600 1.00 80.19 102 ASP A C 1
ATOM 763 O O . ASP A 1 102 ? 11.659 -0.816 -7.981 1.00 80.19 102 ASP A O 1
ATOM 767 N N . TYR A 1 103 ? 9.456 -1.008 -8.323 1.00 83.81 103 TYR A N 1
ATOM 768 C CA . TYR A 1 103 ? 9.026 -0.087 -7.287 1.00 83.81 103 TYR A CA 1
ATOM 769 C C . TYR A 1 103 ? 8.024 -0.783 -6.379 1.00 83.81 103 TYR A C 1
ATOM 771 O O . TYR A 1 103 ? 7.400 -1.782 -6.747 1.00 83.81 103 TYR A O 1
ATOM 779 N N . PHE A 1 104 ? 7.827 -0.221 -5.190 1.00 86.94 104 PHE A N 1
ATOM 780 C CA . PHE A 1 104 ? 6.636 -0.528 -4.419 1.00 86.94 104 PHE A CA 1
ATOM 781 C C . PHE A 1 104 ? 6.073 0.699 -3.708 1.00 86.94 104 PHE A C 1
ATOM 783 O O . PHE A 1 104 ? 6.805 1.507 -3.133 1.00 86.94 104 PHE A O 1
ATOM 790 N N . ASP A 1 105 ? 4.749 0.803 -3.690 1.00 87.31 105 ASP A N 1
ATOM 791 C CA . ASP A 1 105 ? 4.045 1.748 -2.833 1.00 87.31 105 ASP A CA 1
ATOM 792 C C . ASP A 1 105 ? 3.801 1.099 -1.473 1.00 87.31 105 ASP A C 1
ATOM 794 O O . ASP A 1 105 ? 3.287 -0.018 -1.389 1.00 87.31 105 ASP A O 1
ATOM 798 N N . ALA A 1 106 ? 4.129 1.809 -0.399 1.00 91.25 106 ALA A N 1
ATOM 799 C CA . ALA A 1 106 ? 3.808 1.407 0.959 1.00 91.25 106 ALA A CA 1
ATOM 800 C C . ALA A 1 106 ? 2.705 2.300 1.518 1.00 91.25 106 ALA A C 1
ATOM 802 O O . ALA A 1 106 ? 2.912 3.497 1.696 1.00 91.25 106 ALA A O 1
ATOM 803 N N . TYR A 1 107 ? 1.558 1.711 1.846 1.00 90.31 107 TYR A N 1
ATOM 804 C CA . TYR A 1 107 ? 0.484 2.359 2.592 1.00 90.31 107 TYR A CA 1
ATOM 805 C C . TYR A 1 107 ? 0.477 1.848 4.024 1.00 90.31 107 TYR A C 1
ATOM 807 O O . TYR A 1 107 ? 0.504 0.640 4.263 1.00 90.31 107 TYR A O 1
ATOM 815 N N . ILE A 1 108 ? 0.380 2.760 4.983 1.00 92.06 108 ILE A N 1
ATOM 816 C CA . ILE A 1 108 ? 0.206 2.427 6.392 1.00 92.06 108 ILE A CA 1
ATOM 817 C C . ILE A 1 108 ? -1.151 2.948 6.846 1.00 92.06 108 ILE A C 1
ATOM 819 O O . ILE A 1 108 ? -1.423 4.145 6.802 1.00 92.06 108 ILE A O 1
ATOM 823 N N . LEU A 1 109 ? -2.000 2.038 7.311 1.00 88.62 109 LEU A N 1
ATOM 824 C CA . LEU A 1 109 ? -3.363 2.300 7.753 1.00 88.62 109 LEU A CA 1
ATOM 825 C C . LEU A 1 109 ? -3.468 2.115 9.262 1.00 88.62 109 LEU A C 1
ATOM 827 O O . LEU A 1 109 ? -2.880 1.195 9.832 1.00 88.62 109 LEU A O 1
ATOM 831 N N . ASN A 1 110 ? -4.251 2.956 9.926 1.00 88.00 110 ASN A N 1
ATOM 832 C CA . ASN A 1 110 ? -4.648 2.715 11.305 1.00 88.00 110 ASN A CA 1
ATOM 833 C C . ASN A 1 110 ? -5.534 1.461 11.349 1.00 88.00 110 ASN A C 1
ATOM 835 O O . ASN A 1 110 ? -6.567 1.432 10.688 1.00 88.00 110 ASN A O 1
ATOM 839 N N . ALA A 1 111 ? -5.180 0.432 12.121 1.00 84.94 111 ALA A N 1
ATOM 840 C CA . ALA A 1 111 ? -5.940 -0.827 12.114 1.00 84.94 111 ALA A CA 1
ATOM 841 C C . ALA A 1 111 ? -7.320 -0.719 12.799 1.00 84.94 111 ALA A C 1
ATOM 843 O O . ALA A 1 111 ? -8.139 -1.628 12.686 1.00 84.94 111 ALA A O 1
ATOM 844 N N . THR A 1 112 ? -7.590 0.385 13.504 1.00 81.62 112 THR A N 1
ATOM 845 C CA . THR A 1 112 ? -8.885 0.658 14.141 1.00 81.62 112 THR A CA 1
ATOM 846 C C . THR A 1 112 ? -9.778 1.510 13.245 1.00 81.62 112 THR A C 1
ATOM 848 O O . THR A 1 112 ? -10.950 1.191 13.059 1.00 81.62 112 THR A O 1
ATOM 851 N N . THR A 1 113 ? -9.248 2.612 12.706 1.00 82.38 113 THR A N 1
ATOM 852 C CA . THR A 1 113 ? -10.034 3.582 11.921 1.00 82.38 113 THR A CA 1
ATOM 853 C C . THR A 1 113 ? -9.939 3.369 10.415 1.00 82.38 113 THR A C 1
ATOM 855 O O . THR A 1 113 ? -10.710 3.978 9.678 1.00 82.38 113 THR A O 1
ATOM 858 N N . TRP A 1 114 ? -9.002 2.536 9.957 1.00 83.56 114 TRP A N 1
ATOM 859 C CA . TRP A 1 114 ? -8.665 2.298 8.547 1.00 83.56 114 TRP A CA 1
ATOM 860 C C . TRP A 1 114 ? -8.266 3.556 7.776 1.00 83.56 114 TRP A C 1
ATOM 862 O O . TRP A 1 114 ? -8.240 3.560 6.549 1.00 83.56 114 TRP A O 1
ATOM 872 N N . GLN A 1 115 ? -7.911 4.622 8.496 1.00 83.88 115 GLN A N 1
ATOM 873 C CA . GLN A 1 115 ? -7.383 5.842 7.907 1.00 83.88 115 GLN A CA 1
ATOM 874 C C . GLN A 1 115 ? -5.926 5.655 7.500 1.00 83.88 115 GLN A C 1
ATOM 876 O O . GLN A 1 115 ? -5.149 5.055 8.244 1.00 83.88 115 GLN A O 1
ATOM 881 N N . VAL A 1 116 ? -5.560 6.195 6.337 1.00 86.94 116 VAL A N 1
ATOM 882 C CA . VAL A 1 116 ? -4.165 6.261 5.891 1.00 86.94 116 VAL A CA 1
ATOM 883 C C . VAL A 1 116 ? -3.409 7.189 6.832 1.00 86.94 116 VAL A C 1
ATOM 885 O O . VAL A 1 116 ? -3.743 8.364 6.952 1.00 86.94 116 VAL A O 1
ATOM 888 N N . MET A 1 117 ? -2.414 6.632 7.512 1.00 88.06 117 MET A N 1
ATOM 889 C CA . MET A 1 117 ? -1.489 7.364 8.371 1.00 88.06 117 MET A CA 1
ATOM 890 C C . MET A 1 117 ? -0.247 7.790 7.594 1.00 88.06 117 MET A C 1
ATOM 892 O O . MET A 1 117 ? 0.293 8.854 7.868 1.00 88.06 117 MET A O 1
ATOM 896 N N . ASP A 1 118 ? 0.196 6.975 6.633 1.00 90.62 118 ASP A N 1
ATOM 897 C CA . ASP A 1 118 ? 1.386 7.247 5.828 1.00 90.62 118 ASP A CA 1
ATOM 898 C C . ASP A 1 118 ? 1.298 6.576 4.450 1.00 90.62 118 ASP A C 1
ATOM 900 O O . ASP A 1 118 ? 0.675 5.517 4.303 1.00 90.62 118 ASP A O 1
ATOM 904 N N . TRP A 1 119 ? 1.938 7.188 3.457 1.00 88.31 119 TRP A N 1
ATOM 905 C CA . TRP A 1 119 ? 2.132 6.634 2.124 1.00 88.31 119 TRP A CA 1
ATOM 906 C C . TRP A 1 119 ? 3.492 7.054 1.570 1.00 88.31 119 TRP A C 1
ATOM 908 O O . TRP A 1 119 ? 3.824 8.239 1.560 1.00 88.31 119 TRP A O 1
ATOM 918 N N . SER A 1 120 ? 4.256 6.085 1.064 1.00 86.50 120 SER A N 1
ATOM 919 C CA . SER A 1 120 ? 5.530 6.345 0.391 1.00 86.50 120 SER A CA 1
ATOM 920 C C . SER A 1 120 ? 5.706 5.477 -0.859 1.00 86.50 120 SER A C 1
ATOM 922 O O . SER A 1 120 ? 5.538 4.257 -0.772 1.00 86.50 120 SER A O 1
ATOM 924 N N . PRO A 1 121 ? 6.071 6.067 -2.011 1.00 85.50 121 PRO A N 1
ATOM 925 C CA . PRO A 1 121 ? 6.639 5.317 -3.123 1.00 85.50 121 PRO A CA 1
ATOM 926 C C . PRO A 1 121 ? 8.110 4.989 -2.824 1.00 85.50 121 PRO A C 1
ATOM 928 O O . PRO A 1 121 ? 8.857 5.834 -2.327 1.00 85.50 121 PRO A O 1
ATOM 931 N N . ASN A 1 122 ? 8.533 3.762 -3.118 1.00 86.62 122 ASN A N 1
ATOM 932 C CA . ASN A 1 122 ? 9.885 3.267 -2.864 1.00 86.62 122 ASN A CA 1
ATOM 933 C C . ASN A 1 122 ? 10.479 2.678 -4.149 1.00 86.62 122 ASN A C 1
ATOM 935 O O . ASN A 1 122 ? 9.801 1.928 -4.850 1.00 86.62 122 ASN A O 1
ATOM 939 N N . GLY A 1 123 ? 11.745 2.993 -4.434 1.00 82.06 123 GLY A N 1
ATOM 940 C CA . GLY A 1 123 ? 12.465 2.555 -5.635 1.00 82.06 123 GLY A CA 1
ATOM 941 C C . GLY A 1 123 ? 13.113 3.718 -6.403 1.00 82.06 123 GLY A C 1
ATOM 942 O O . GLY A 1 123 ? 13.078 4.857 -5.924 1.00 82.06 123 GLY A O 1
ATOM 943 N N . PRO A 1 124 ? 13.713 3.455 -7.580 1.00 81.62 124 PRO A N 1
ATOM 944 C CA . PRO A 1 124 ? 13.771 2.156 -8.264 1.00 81.62 124 PRO A CA 1
ATOM 945 C C . PRO A 1 124 ? 14.693 1.146 -7.569 1.00 81.62 124 PRO A C 1
ATOM 947 O O . PRO A 1 124 ? 15.702 1.519 -6.969 1.00 81.62 124 PRO A O 1
ATOM 950 N N . TYR A 1 125 ? 14.373 -0.139 -7.710 1.00 81.56 125 TYR A N 1
ATOM 951 C CA . TYR A 1 125 ? 15.212 -1.271 -7.325 1.00 81.56 125 TYR A CA 1
ATOM 952 C C . TYR A 1 125 ? 15.556 -2.118 -8.555 1.00 81.56 125 TYR A C 1
ATOM 954 O O . TYR A 1 125 ? 14.720 -2.309 -9.430 1.00 81.56 125 TYR A O 1
ATOM 962 N N . GLN A 1 126 ? 16.782 -2.634 -8.625 1.00 76.56 126 GLN A N 1
ATOM 963 C CA . GLN A 1 126 ? 17.213 -3.541 -9.696 1.00 76.56 126 GLN A CA 1
ATOM 964 C C . GLN A 1 126 ? 17.135 -5.002 -9.233 1.00 76.56 126 GLN A C 1
ATOM 966 O O . GLN A 1 126 ? 17.338 -5.282 -8.047 1.00 76.56 126 GLN A O 1
ATOM 971 N N . ASP A 1 127 ? 16.881 -5.919 -10.172 1.00 72.50 127 ASP A N 1
ATOM 972 C CA . ASP A 1 127 ? 16.789 -7.369 -9.950 1.00 72.50 127 ASP A CA 1
ATOM 973 C C . ASP A 1 127 ? 15.848 -7.736 -8.775 1.00 72.50 127 ASP A C 1
ATOM 975 O O . ASP A 1 127 ? 14.789 -7.148 -8.599 1.00 72.50 127 ASP A O 1
ATOM 979 N N . GLU A 1 128 ? 16.246 -8.669 -7.900 1.00 68.75 128 GLU A N 1
ATOM 980 C CA . GLU A 1 128 ? 15.523 -9.045 -6.667 1.00 68.75 128 GLU A CA 1
ATOM 981 C C . GLU A 1 128 ? 15.495 -7.932 -5.589 1.00 68.75 128 GLU A C 1
ATOM 983 O O . GLU A 1 128 ? 15.190 -8.181 -4.416 1.00 68.75 128 GLU A O 1
ATOM 988 N N . GLY A 1 129 ? 15.919 -6.711 -5.924 1.00 79.88 129 GLY A N 1
ATOM 989 C CA . GLY A 1 129 ? 16.048 -5.602 -4.985 1.00 79.88 129 GLY A CA 1
ATOM 990 C C . GLY A 1 129 ? 14.714 -5.184 -4.370 1.00 79.88 129 GLY A C 1
ATOM 991 O O . GLY A 1 129 ? 14.685 -4.835 -3.189 1.00 79.88 129 GLY A O 1
ATOM 992 N N . VAL A 1 130 ? 13.615 -5.279 -5.127 1.00 85.56 130 VAL A N 1
ATOM 993 C CA . VAL A 1 130 ? 12.271 -4.923 -4.647 1.00 85.56 130 VAL A CA 1
ATOM 994 C C . VAL A 1 130 ? 11.793 -5.870 -3.549 1.00 85.56 130 VAL A C 1
ATOM 996 O O . VAL A 1 130 ? 11.382 -5.406 -2.486 1.00 85.56 130 VAL A O 1
ATOM 999 N N . ASP A 1 131 ? 11.963 -7.181 -3.726 1.00 85.81 131 ASP A N 1
ATOM 1000 C CA . ASP A 1 131 ? 11.568 -8.186 -2.734 1.00 85.81 131 ASP A CA 1
ATOM 1001 C C . ASP A 1 131 ? 12.361 -8.020 -1.433 1.00 85.81 131 ASP A C 1
ATOM 1003 O O . ASP A 1 131 ? 11.806 -8.051 -0.329 1.00 85.81 131 ASP A O 1
ATOM 1007 N N . LYS A 1 132 ? 13.674 -7.773 -1.550 1.00 90.69 132 LYS A N 1
ATOM 1008 C CA . LYS A 1 132 ? 14.553 -7.515 -0.398 1.00 90.69 132 LYS A CA 1
ATOM 1009 C C . LYS A 1 132 ? 14.153 -6.234 0.331 1.00 90.69 132 LYS A C 1
ATOM 1011 O O . LYS A 1 132 ? 14.107 -6.226 1.564 1.00 90.69 132 LYS A O 1
ATOM 1016 N N . ALA A 1 133 ? 13.835 -5.171 -0.407 1.00 91.88 133 ALA A N 1
ATOM 1017 C CA . ALA A 1 133 ? 13.394 -3.905 0.166 1.00 91.88 133 ALA A CA 1
ATOM 1018 C C . ALA A 1 133 ? 12.030 -4.033 0.865 1.00 91.88 133 ALA A C 1
ATOM 1020 O O . ALA A 1 133 ? 11.859 -3.523 1.975 1.00 91.88 133 ALA A O 1
ATOM 1021 N N . MET A 1 134 ? 11.085 -4.768 0.276 1.00 93.06 134 MET A N 1
ATOM 1022 C CA . MET A 1 134 ? 9.776 -5.041 0.871 1.00 93.06 134 MET A CA 1
ATOM 1023 C C . MET A 1 134 ? 9.877 -5.886 2.144 1.00 93.06 134 MET A C 1
ATOM 1025 O O . MET A 1 134 ? 9.218 -5.575 3.140 1.00 93.06 134 MET A O 1
ATOM 1029 N N . GLU A 1 135 ? 10.727 -6.915 2.166 1.00 94.06 135 GLU A N 1
ATOM 1030 C CA . GLU A 1 135 ? 10.959 -7.714 3.375 1.00 94.06 135 GLU A CA 1
ATOM 1031 C C . GLU A 1 135 ? 11.671 -6.889 4.462 1.00 94.06 135 GLU A C 1
ATOM 1033 O O . GLU A 1 135 ? 11.317 -6.967 5.643 1.00 94.06 135 GLU A O 1
ATOM 1038 N N . GLU A 1 136 ? 12.619 -6.020 4.095 1.00 94.69 136 GLU A N 1
ATOM 1039 C CA . GLU A 1 136 ? 13.228 -5.092 5.050 1.00 94.69 136 GLU A CA 1
ATOM 1040 C C . GLU A 1 136 ? 12.199 -4.106 5.621 1.00 94.69 136 GLU A C 1
ATOM 1042 O O . GLU A 1 136 ? 12.167 -3.893 6.841 1.00 94.69 136 GLU A O 1
ATOM 1047 N N . PHE A 1 137 ? 11.339 -3.537 4.772 1.00 94.81 137 PHE A N 1
ATOM 1048 C CA . PHE A 1 137 ? 10.241 -2.671 5.192 1.00 94.81 137 PHE A CA 1
ATOM 1049 C C . PHE A 1 137 ? 9.325 -3.410 6.168 1.00 94.81 137 PHE A C 1
ATOM 1051 O O . PHE A 1 137 ? 9.084 -2.933 7.281 1.00 94.81 137 PHE A O 1
ATOM 1058 N N . ARG A 1 138 ? 8.868 -4.612 5.797 1.00 93.94 138 ARG A N 1
ATOM 1059 C CA . ARG A 1 138 ? 8.021 -5.468 6.632 1.00 93.94 138 ARG A CA 1
ATOM 1060 C C . ARG A 1 138 ? 8.662 -5.733 7.988 1.00 93.94 138 ARG A C 1
ATOM 1062 O O . ARG A 1 138 ? 8.008 -5.584 9.024 1.00 93.94 138 ARG A O 1
ATOM 1069 N N . ARG A 1 139 ? 9.952 -6.068 8.016 1.00 94.38 139 ARG A N 1
ATOM 1070 C CA . ARG A 1 139 ? 10.706 -6.290 9.256 1.00 94.38 139 ARG A CA 1
ATOM 1071 C C . ARG A 1 139 ? 10.784 -5.024 10.110 1.00 94.38 139 ARG A C 1
ATOM 1073 O O . ARG A 1 139 ? 10.575 -5.099 11.319 1.00 94.38 139 ARG A O 1
ATOM 1080 N N . LYS A 1 140 ? 11.068 -3.856 9.524 1.00 93.50 140 LYS A N 1
ATOM 1081 C CA . LYS A 1 140 ? 11.111 -2.581 10.265 1.00 93.50 140 LYS A CA 1
ATOM 1082 C C . LYS A 1 140 ? 9.736 -2.207 10.819 1.00 93.50 140 LYS A C 1
ATOM 1084 O O . LYS A 1 140 ? 9.649 -1.830 11.985 1.00 93.50 140 LYS A O 1
ATOM 1089 N N . PHE A 1 141 ? 8.678 -2.357 10.025 1.00 92.81 141 PHE A N 1
ATOM 1090 C CA . PHE A 1 141 ? 7.301 -2.072 10.429 1.00 92.81 141 PHE A CA 1
ATOM 1091 C C . PHE A 1 141 ? 6.850 -2.967 11.587 1.00 92.81 141 PHE A C 1
ATOM 1093 O O . PHE A 1 141 ? 6.406 -2.481 12.624 1.00 92.81 141 PHE A O 1
ATOM 1100 N N . THR A 1 142 ? 7.028 -4.282 11.450 1.00 89.94 142 THR A N 1
ATOM 1101 C CA . THR A 1 142 ? 6.628 -5.257 12.481 1.00 89.94 142 THR A CA 1
ATOM 1102 C C . THR A 1 142 ? 7.420 -5.095 13.781 1.00 89.94 142 THR A C 1
ATOM 1104 O O . THR A 1 142 ? 6.872 -5.300 14.862 1.00 89.94 142 THR A O 1
ATOM 1107 N N . GLN A 1 143 ? 8.681 -4.659 13.702 1.00 90.69 143 GLN A N 1
ATOM 1108 C CA . GLN A 1 143 ? 9.511 -4.334 14.869 1.00 90.69 143 GLN A CA 1
ATOM 1109 C C . GLN A 1 143 ? 9.237 -2.939 15.460 1.00 90.69 143 GLN A C 1
ATOM 1111 O O . GLN A 1 143 ? 9.869 -2.583 16.453 1.00 90.69 143 GLN A O 1
ATOM 1116 N N . GLY A 1 144 ? 8.348 -2.133 14.864 1.00 87.94 144 GLY A N 1
ATOM 1117 C CA . GLY A 1 144 ? 8.088 -0.755 15.297 1.00 87.94 144 GLY A CA 1
ATOM 1118 C C . GLY A 1 144 ? 9.289 0.183 15.121 1.00 87.94 144 GLY A C 1
ATOM 1119 O O . GLY A 1 144 ? 9.431 1.145 15.868 1.00 87.94 144 GLY A O 1
ATOM 1120 N N . LYS A 1 145 ? 10.180 -0.122 14.171 1.00 90.19 145 LYS A N 1
ATOM 1121 C CA . LYS A 1 145 ? 11.415 0.628 13.882 1.00 90.19 145 LYS A CA 1
ATOM 1122 C C . LYS A 1 145 ? 11.292 1.579 12.694 1.00 90.19 145 LYS A C 1
ATOM 1124 O O .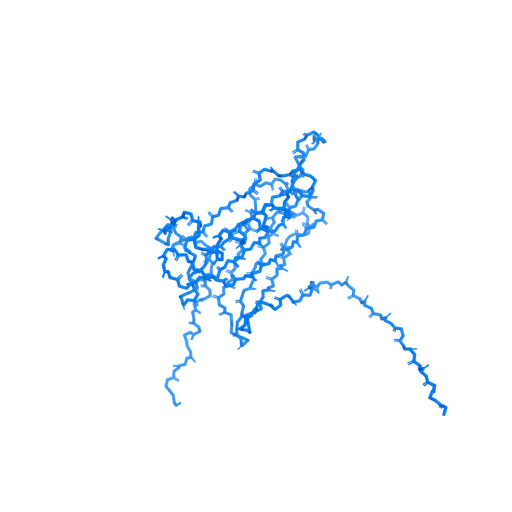 LYS A 1 145 ? 12.266 2.256 12.373 1.00 90.19 145 LYS A O 1
ATOM 1129 N N . LEU A 1 146 ? 10.147 1.603 12.012 1.00 90.62 146 LEU A N 1
ATOM 1130 C CA . LEU A 1 146 ? 9.905 2.634 11.009 1.00 90.62 146 LEU A CA 1
ATOM 1131 C C . LEU A 1 146 ? 9.763 3.996 11.702 1.00 90.62 146 LEU A C 1
ATOM 1133 O O . LEU A 1 146 ? 9.062 4.077 12.716 1.00 90.62 146 LEU A O 1
ATOM 1137 N N . PRO A 1 147 ? 10.414 5.052 11.181 1.00 89.56 147 PRO A N 1
ATOM 1138 C CA . PRO A 1 147 ? 10.152 6.409 11.631 1.00 89.56 147 PRO A CA 1
ATOM 1139 C C . PRO A 1 147 ? 8.658 6.713 11.513 1.00 89.56 147 PRO A C 1
ATOM 1141 O O . PRO A 1 147 ? 8.025 6.326 10.537 1.00 89.56 147 PRO A O 1
ATOM 1144 N N . CYS A 1 148 ? 8.100 7.366 12.527 1.00 88.75 148 CYS A N 1
ATOM 1145 C CA . CYS A 1 148 ? 6.692 7.735 12.546 1.00 88.75 148 CYS A CA 1
ATOM 1146 C C . CYS A 1 148 ? 6.506 9.109 11.899 1.00 88.75 148 CYS A C 1
ATOM 1148 O O . CYS A 1 148 ? 6.975 10.115 12.434 1.00 88.75 148 CYS A O 1
ATOM 1150 N N . TYR A 1 149 ? 5.762 9.133 10.801 1.00 84.81 149 TYR A N 1
ATOM 1151 C CA . TYR A 1 149 ? 5.255 10.328 10.143 1.00 84.81 149 TYR A CA 1
ATOM 1152 C C . TYR A 1 149 ? 3.726 10.227 10.092 1.00 84.81 149 TYR A C 1
ATOM 1154 O O . TYR A 1 149 ? 3.161 9.762 9.105 1.00 84.81 149 TYR A O 1
ATOM 1162 N N . ASP A 1 150 ? 3.041 10.596 11.184 1.00 81.00 150 ASP A N 1
ATOM 1163 C CA . ASP A 1 150 ? 1.569 10.609 11.220 1.00 81.00 150 ASP A CA 1
ATOM 1164 C C . ASP A 1 150 ? 1.049 11.737 10.314 1.00 81.00 150 ASP A C 1
ATOM 1166 O O . ASP A 1 150 ? 0.926 12.892 10.719 1.00 81.00 150 ASP A O 1
ATOM 1170 N N . SER A 1 151 ? 0.789 11.383 9.059 1.00 84.38 151 SER A N 1
ATOM 1171 C CA . SER A 1 151 ? 0.338 12.273 7.990 1.00 84.38 151 SER A CA 1
ATOM 1172 C C . SER A 1 151 ? -1.172 12.163 7.771 1.00 84.38 151 SER A C 1
ATOM 1174 O O . SER A 1 151 ? -1.681 12.570 6.726 1.00 84.38 151 SER A O 1
ATOM 1176 N N . THR A 1 152 ? -1.913 11.634 8.754 1.00 81.38 152 THR A N 1
ATOM 1177 C CA . THR A 1 152 ? -3.365 11.408 8.654 1.00 81.38 152 THR A CA 1
ATOM 1178 C C . THR A 1 152 ? -4.115 12.676 8.228 1.00 81.38 152 THR A C 1
ATOM 1180 O O . THR A 1 152 ? -4.996 12.609 7.371 1.00 81.38 152 THR A O 1
ATOM 1183 N N . ASP A 1 153 ? -3.737 13.846 8.751 1.00 79.06 153 ASP A N 1
ATOM 1184 C CA . ASP A 1 153 ? -4.374 15.125 8.401 1.00 79.06 153 ASP A CA 1
ATOM 1185 C C . ASP A 1 153 ? -4.104 15.559 6.951 1.00 79.06 153 ASP A C 1
ATOM 1187 O O . ASP A 1 153 ? -4.953 16.198 6.335 1.00 79.06 153 ASP A O 1
ATOM 1191 N N . ILE A 1 154 ? -2.965 15.164 6.371 1.00 79.31 154 ILE A N 1
ATOM 1192 C CA . ILE A 1 154 ? -2.632 15.422 4.960 1.00 79.31 154 ILE A CA 1
ATOM 1193 C C . ILE A 1 154 ? -3.484 14.540 4.037 1.00 79.31 154 ILE A C 1
ATOM 1195 O O . ILE A 1 154 ? -3.834 14.950 2.928 1.00 79.31 154 ILE A O 1
ATOM 1199 N N . PHE A 1 155 ? -3.820 13.327 4.486 1.00 75.69 155 PHE A N 1
ATOM 1200 C CA . PHE A 1 155 ? -4.578 12.347 3.705 1.00 75.69 155 PHE A CA 1
ATOM 1201 C C . PHE A 1 155 ? -6.094 12.427 3.896 1.00 75.69 155 PHE A C 1
ATOM 1203 O O . PHE A 1 155 ? -6.824 11.876 3.076 1.00 75.69 155 PHE A O 1
ATOM 1210 N N . LYS A 1 156 ? -6.573 13.134 4.925 1.00 67.94 156 LYS A N 1
ATOM 1211 C CA . LYS A 1 156 ? -7.992 13.224 5.304 1.00 67.94 156 LYS A CA 1
ATOM 1212 C C . LYS A 1 156 ? -8.928 13.652 4.166 1.00 67.94 156 LYS A C 1
ATOM 1214 O O . LYS A 1 156 ? -10.052 13.159 4.106 1.00 67.94 156 LYS A O 1
ATOM 1219 N N . ASP A 1 157 ? -8.442 14.510 3.269 1.00 58.38 157 ASP A N 1
ATOM 1220 C CA . ASP A 1 157 ? -9.205 15.055 2.138 1.00 58.38 157 ASP A CA 1
ATOM 1221 C C . ASP A 1 157 ? -8.697 14.567 0.768 1.00 58.38 157 ASP A C 1
ATOM 1223 O O . ASP A 1 157 ? -9.211 14.976 -0.275 1.00 58.38 157 ASP A O 1
ATOM 1227 N N . ARG A 1 158 ? -7.680 13.693 0.736 1.00 56.22 158 ARG A N 1
ATOM 1228 C CA . ARG A 1 158 ? -7.215 13.089 -0.520 1.00 56.22 158 ARG A CA 1
ATOM 1229 C C . ARG A 1 158 ? -8.144 11.938 -0.899 1.00 56.22 158 ARG A C 1
ATOM 1231 O O . ARG A 1 158 ? -8.646 11.235 -0.028 1.00 56.22 158 ARG A O 1
ATOM 1238 N N . ASN A 1 159 ? -8.336 11.723 -2.204 1.00 50.06 159 ASN A N 1
ATOM 1239 C CA . ASN A 1 159 ? -9.157 10.659 -2.816 1.00 50.06 159 ASN A CA 1
ATOM 1240 C C . ASN A 1 159 ? -8.647 9.222 -2.540 1.00 50.06 159 ASN A C 1
ATOM 1242 O O . ASN A 1 159 ? -8.791 8.327 -3.367 1.00 50.06 159 ASN A O 1
ATOM 1246 N N . LEU A 1 160 ? -8.066 8.963 -1.373 1.00 56.00 160 LEU A N 1
ATOM 1247 C CA . LEU A 1 160 ? -7.873 7.627 -0.840 1.00 56.00 160 LEU A CA 1
ATOM 1248 C C . LEU A 1 160 ? -9.204 7.282 -0.174 1.00 56.00 160 LEU A C 1
ATOM 1250 O O . LEU A 1 160 ? -9.408 7.581 0.999 1.00 56.00 160 LEU A O 1
ATOM 1254 N N . ALA A 1 161 ? -10.163 6.787 -0.960 1.00 50.34 161 ALA A N 1
ATOM 1255 C CA . ALA A 1 161 ? -11.530 6.534 -0.515 1.00 50.34 161 ALA A CA 1
ATOM 1256 C C . ALA A 1 161 ? -11.571 5.408 0.537 1.00 50.34 161 ALA A C 1
ATOM 1258 O O . ALA A 1 161 ? -11.970 4.274 0.285 1.00 50.34 161 ALA A O 1
ATOM 1259 N N . ILE A 1 162 ? -11.181 5.726 1.769 1.00 56.16 162 ILE A N 1
ATOM 1260 C CA . ILE A 1 162 ? -11.457 4.902 2.939 1.00 56.16 162 ILE A CA 1
ATOM 1261 C C . ILE A 1 162 ? -12.963 4.687 2.910 1.00 56.16 162 ILE A C 1
ATOM 1263 O O . ILE A 1 162 ? -13.736 5.653 2.949 1.00 56.16 162 ILE A O 1
ATOM 1267 N N . ALA A 1 163 ? -13.381 3.435 2.726 1.00 52.56 163 ALA A N 1
ATOM 1268 C CA . ALA A 1 163 ? -14.792 3.139 2.639 1.00 52.56 163 ALA A CA 1
ATOM 1269 C C . ALA A 1 163 ? -15.390 3.615 3.956 1.00 52.56 163 ALA A C 1
ATOM 1271 O O . ALA A 1 163 ? -14.971 3.167 5.025 1.00 52.56 163 ALA A O 1
ATOM 1272 N N . LYS A 1 164 ? -16.306 4.592 3.895 1.00 45.47 164 LYS A N 1
ATOM 1273 C CA . LYS A 1 164 ? -17.003 5.041 5.100 1.00 45.47 164 LYS A CA 1
ATOM 1274 C C . LYS A 1 164 ? -17.525 3.770 5.774 1.00 45.47 164 LYS A C 1
ATOM 1276 O O . LYS A 1 164 ? -18.192 2.993 5.082 1.00 45.47 164 LYS A O 1
ATOM 1281 N N . PRO A 1 165 ? -17.202 3.520 7.060 1.00 42.25 165 PRO A N 1
ATOM 1282 C CA . PRO A 1 165 ? -17.707 2.344 7.752 1.00 42.25 165 PRO A CA 1
ATOM 1283 C C . PRO A 1 165 ? -19.208 2.319 7.523 1.00 42.25 165 PRO A C 1
ATOM 1285 O O . PRO A 1 165 ? -19.836 3.368 7.668 1.00 42.25 165 PRO A O 1
ATOM 1288 N N . ALA A 1 166 ? -19.736 1.177 7.069 1.00 41.41 166 ALA A N 1
ATOM 1289 C CA . ALA A 1 166 ? -21.114 1.057 6.614 1.00 41.41 166 ALA A CA 1
ATOM 1290 C C . ALA A 1 166 ? -22.047 1.751 7.614 1.00 41.41 166 ALA A C 1
ATOM 1292 O O . ALA A 1 166 ? -22.325 1.233 8.698 1.00 41.41 166 ALA A O 1
ATOM 1293 N N . SER A 1 167 ? -22.483 2.964 7.274 1.00 38.91 167 SER A N 1
ATOM 1294 C CA . SER A 1 167 ? -23.402 3.747 8.083 1.00 38.91 167 SER A CA 1
ATOM 1295 C C . SER A 1 167 ? -24.763 3.094 7.906 1.00 38.91 167 SER A C 1
ATOM 1297 O O . SER A 1 167 ? -25.526 3.451 7.013 1.00 38.91 167 SER A O 1
ATOM 1299 N N . GLY A 1 168 ? -24.990 2.030 8.672 1.00 39.00 168 GLY A N 1
ATOM 1300 C CA . GLY A 1 168 ? -26.090 1.112 8.420 1.00 39.00 168 GLY A CA 1
ATOM 1301 C C . GLY A 1 168 ? -26.222 -0.036 9.415 1.00 39.00 168 GLY A C 1
ATOM 1302 O O . GLY A 1 168 ? -26.874 -1.017 9.093 1.00 39.00 168 GLY A O 1
ATOM 1303 N N . GLN A 1 169 ? -25.666 0.062 10.626 1.00 36.88 169 GLN A N 1
ATOM 1304 C CA . GLN A 1 169 ? -26.277 -0.614 11.776 1.00 36.88 169 GLN A CA 1
ATOM 1305 C C . GLN A 1 169 ? -27.134 0.412 12.510 1.00 36.88 169 GLN A C 1
ATOM 1307 O O . GLN A 1 169 ? -26.796 0.930 13.573 1.00 36.88 169 GLN A O 1
ATOM 1312 N N . GLY A 1 170 ? -28.255 0.749 11.870 1.00 33.72 170 GLY A N 1
ATOM 1313 C CA . GLY A 1 170 ? -29.391 1.282 12.595 1.00 33.72 170 GLY A CA 1
ATOM 1314 C C . GLY A 1 170 ? -29.782 0.271 13.667 1.00 33.72 170 GLY A C 1
ATOM 1315 O O . GLY A 1 170 ? -29.869 -0.924 13.391 1.00 33.72 170 GLY A O 1
ATOM 1316 N N . LYS A 1 171 ? -29.975 0.775 14.886 1.00 36.50 171 LYS A N 1
ATOM 1317 C CA . LYS A 1 171 ? -30.637 0.082 15.991 1.00 36.50 171 LYS A CA 1
ATOM 1318 C C . LYS A 1 171 ? -31.741 -0.844 15.471 1.00 36.50 171 LYS A C 1
ATOM 1320 O O . LYS A 1 171 ? -32.672 -0.351 14.832 1.00 36.50 171 LYS A O 1
ATOM 1325 N N . ARG A 1 172 ? -31.665 -2.123 15.821 1.00 35.56 172 ARG A N 1
ATOM 1326 C CA . ARG A 1 172 ? -32.797 -2.970 16.203 1.00 35.56 172 ARG A CA 1
ATOM 1327 C C . ARG A 1 172 ? -32.270 -4.187 16.938 1.00 35.56 172 ARG A C 1
ATOM 1329 O O . ARG A 1 172 ? -31.306 -4.791 16.426 1.00 35.56 172 ARG A O 1
#